Protein AF-A0A2V6D3F8-F1 (afdb_monomer)

Nearest PDB structures (foldseek):
  2h1h-assembly2_B  TM=8.974E-01  e=1.846E-09  Escherichia coli RS218
  2h1f-assembly1_A  TM=8.888E-01  e=3.868E-09  Escherichia coli O6
  3tov-assembly1_A  TM=8.187E-01  e=2.890E-07  Veillonella parvula DSM 2008
  3tov-assembly2_B  TM=8.467E-01  e=2.657E-06  Veillonella parvula DSM 2008
  3ot5-assembly5_A  TM=5.472E-01  e=1.160E-02  Listeria monocytogenes EGD-e

Solvent-accessible surface area (backbone atoms only — not comparable to full-atom values): 7725 Å² total; per-residue (Å²): 132,64,54,32,35,33,40,36,41,53,57,53,74,70,53,43,62,37,40,47,64,36,47,44,53,47,29,73,78,38,74,70,45,45,31,33,35,35,24,24,68,91,56,46,72,78,57,63,88,43,87,60,50,78,42,78,43,72,44,82,72,92,37,82,84,53,102,65,35,69,70,59,51,56,59,48,48,56,54,40,35,68,62,47,21,54,34,21,41,32,78,57,28,31,41,69,49,35,48,51,43,58,51,17,48,33,74,35,28,37,30,47,64,73,43,38,80,68,19,62,82,63,39,73,44,68,28,82,56,60,90,87,52,57,67,44,67,40,44,60,58,102

Structure (mmCIF, N/CA/C/O backbone):
data_AF-A0A2V6D3F8-F1
#
_entry.id   AF-A0A2V6D3F8-F1
#
loop_
_atom_site.group_PDB
_atom_site.id
_atom_site.type_symbol
_atom_site.label_atom_id
_atom_site.label_alt_id
_atom_site.label_comp_id
_atom_site.label_asym_id
_atom_site.label_entity_id
_atom_site.label_seq_id
_atom_site.pdbx_PDB_ins_code
_atom_site.Cartn_x
_atom_site.Cartn_y
_atom_site.Cartn_z
_atom_site.occupancy
_atom_site.B_iso_or_equiv
_atom_site.auth_seq_id
_atom_site.auth_comp_id
_atom_site.auth_asym_id
_atom_site.auth_atom_id
_atom_site.pdbx_PDB_model_num
ATOM 1 N N . MET A 1 1 ? -17.127 2.666 13.462 1.00 72.44 1 MET A N 1
ATOM 2 C CA . MET A 1 1 ? -15.856 3.256 12.986 1.00 72.44 1 MET A CA 1
ATOM 3 C C . MET A 1 1 ? -15.685 2.847 11.532 1.00 72.44 1 MET A C 1
ATOM 5 O O . MET A 1 1 ? -16.111 1.734 11.228 1.00 72.44 1 MET A O 1
ATOM 9 N N . PRO A 1 2 ? -15.167 3.724 10.656 1.00 90.56 2 PRO A N 1
ATOM 10 C CA . PRO A 1 2 ? -14.958 3.399 9.246 1.00 90.56 2 PRO A CA 1
ATOM 11 C C . PRO A 1 2 ? -13.980 2.228 9.095 1.00 90.56 2 PRO A C 1
ATOM 13 O O . PRO A 1 2 ? -13.127 2.012 9.957 1.00 90.56 2 PRO A O 1
ATOM 16 N N . LEU A 1 3 ? -14.131 1.463 8.013 1.00 96.81 3 LEU A N 1
ATOM 17 C CA . LEU A 1 3 ? -13.219 0.374 7.661 1.00 96.81 3 LEU A CA 1
ATOM 18 C C . LEU A 1 3 ? -11.842 0.958 7.325 1.00 96.81 3 LEU A C 1
ATOM 20 O O . LEU A 1 3 ? -11.757 1.800 6.435 1.00 96.81 3 LEU A O 1
ATOM 24 N N . LYS A 1 4 ? -10.774 0.494 7.979 1.00 98.50 4 LYS A N 1
ATOM 25 C CA . LYS A 1 4 ? -9.411 0.985 7.719 1.00 98.50 4 LYS A CA 1
ATOM 26 C C . LYS A 1 4 ? -8.668 0.087 6.742 1.00 98.50 4 LYS A C 1
ATOM 28 O O . LYS A 1 4 ? -8.458 -1.096 7.025 1.00 98.50 4 LYS A O 1
ATOM 33 N N . ILE A 1 5 ? -8.229 0.659 5.626 1.00 98.69 5 ILE A N 1
ATOM 34 C CA . ILE A 1 5 ? -7.545 -0.049 4.544 1.00 98.69 5 ILE A CA 1
ATOM 35 C C . ILE A 1 5 ? -6.140 0.528 4.368 1.00 98.69 5 ILE A C 1
ATOM 37 O O . ILE A 1 5 ? -5.956 1.735 4.226 1.00 98.69 5 ILE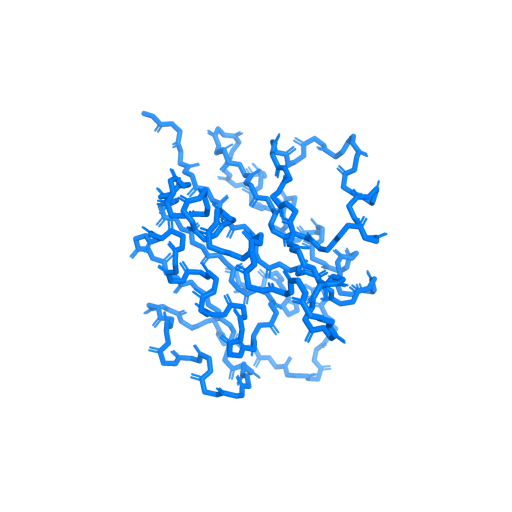 A O 1
ATOM 41 N N . LEU A 1 6 ? -5.139 -0.349 4.353 1.00 98.69 6 LEU A N 1
ATOM 42 C CA . LEU A 1 6 ? -3.748 0.003 4.094 1.00 98.69 6 LEU A CA 1
ATOM 43 C C . LEU A 1 6 ? -3.307 -0.518 2.725 1.00 98.69 6 LEU A C 1
ATOM 45 O O . LEU A 1 6 ? -3.194 -1.724 2.522 1.00 98.69 6 LEU A O 1
ATOM 49 N N . ILE A 1 7 ? -2.995 0.388 1.806 1.00 98.62 7 ILE A N 1
ATOM 50 C CA . ILE A 1 7 ? -2.428 0.080 0.491 1.00 98.62 7 ILE A CA 1
ATOM 51 C C . ILE A 1 7 ? -0.906 0.070 0.602 1.00 98.62 7 ILE A C 1
ATOM 53 O O . ILE A 1 7 ? -0.307 1.040 1.067 1.00 98.62 7 ILE A O 1
ATOM 57 N N . ILE A 1 8 ? -0.251 -1.007 0.171 1.00 98.06 8 ILE A N 1
ATOM 58 C CA . ILE A 1 8 ? 1.210 -1.121 0.220 1.00 98.06 8 ILE A CA 1
ATOM 59 C C . ILE A 1 8 ? 1.748 -1.217 -1.204 1.00 98.06 8 ILE A C 1
ATOM 61 O O . ILE A 1 8 ? 1.856 -2.295 -1.787 1.00 98.06 8 ILE A O 1
ATOM 65 N N . LYS A 1 9 ? 2.126 -0.057 -1.751 1.00 97.06 9 LYS A N 1
ATOM 66 C CA . LYS A 1 9 ? 2.834 0.048 -3.030 1.00 97.06 9 LYS A CA 1
ATOM 67 C C . LYS A 1 9 ? 3.869 1.175 -2.989 1.00 97.06 9 LYS A C 1
ATOM 69 O O . LYS A 1 9 ? 3.591 2.284 -3.444 1.00 97.06 9 LYS A O 1
ATOM 74 N N . PRO A 1 10 ? 5.073 0.915 -2.449 1.00 93.81 10 PRO A N 1
ATOM 75 C CA . PRO A 1 10 ? 6.099 1.942 -2.329 1.00 93.81 10 PRO A CA 1
ATOM 76 C C . PRO A 1 10 ? 6.760 2.352 -3.650 1.00 93.81 10 PRO A C 1
ATOM 78 O O . PRO A 1 10 ? 7.301 3.451 -3.727 1.00 93.81 10 PRO A O 1
ATOM 81 N N . SER A 1 11 ? 6.766 1.496 -4.673 1.00 89.69 11 SER A N 1
ATOM 82 C CA . SER A 1 11 ? 7.481 1.690 -5.951 1.00 89.69 11 SER A CA 1
ATOM 83 C C . SER A 1 11 ? 6.995 0.679 -6.994 1.00 89.69 11 SER A C 1
ATOM 85 O O . SER A 1 11 ? 6.274 -0.232 -6.625 1.00 89.69 11 SER A O 1
ATOM 87 N N . SER A 1 12 ? 7.396 0.713 -8.265 1.00 92.56 12 SER A N 1
ATOM 88 C CA . SER A 1 12 ? 8.027 1.829 -8.995 1.00 92.56 12 SER A CA 1
ATOM 89 C C . SER A 1 12 ? 6.971 2.834 -9.482 1.00 92.56 12 SER A C 1
ATOM 91 O O . SER A 1 12 ? 5.789 2.609 -9.243 1.00 92.56 12 SER A O 1
ATOM 93 N N . LEU A 1 13 ? 7.366 3.923 -10.158 1.00 92.81 13 LEU A N 1
ATOM 94 C CA . LEU A 1 13 ? 6.436 4.912 -10.732 1.00 92.81 13 LEU A CA 1
ATOM 95 C C . LEU A 1 13 ? 5.290 4.255 -11.516 1.00 92.81 13 LEU A C 1
ATOM 97 O O . LEU A 1 13 ? 4.124 4.511 -11.225 1.00 92.81 13 LEU A O 1
ATOM 101 N N . GLY A 1 14 ? 5.627 3.389 -12.479 1.00 91.75 14 GLY A N 1
ATOM 102 C CA . GLY A 1 14 ? 4.637 2.741 -13.340 1.00 91.75 14 GLY A CA 1
ATOM 103 C C . GLY A 1 14 ? 3.649 1.905 -12.537 1.00 91.75 14 GLY A C 1
ATOM 104 O O . GLY A 1 14 ? 2.444 2.004 -12.734 1.00 91.75 14 GLY A O 1
ATOM 105 N N . ASP A 1 15 ? 4.137 1.153 -11.554 1.00 93.50 15 ASP A N 1
ATOM 106 C CA . ASP A 1 15 ? 3.250 0.333 -10.740 1.00 93.50 15 ASP A CA 1
ATOM 107 C C . ASP A 1 15 ? 2.391 1.152 -9.768 1.00 93.50 15 ASP A C 1
ATOM 109 O O . ASP A 1 15 ? 1.264 0.758 -9.483 1.00 93.50 15 ASP A O 1
ATOM 113 N N . VAL A 1 16 ? 2.904 2.274 -9.246 1.00 95.88 16 VAL A N 1
ATOM 114 C CA . VAL A 1 16 ? 2.112 3.207 -8.426 1.00 95.88 16 VAL A CA 1
ATOM 115 C C . VAL A 1 16 ? 0.940 3.727 -9.251 1.00 95.88 16 VAL A C 1
ATOM 117 O O . VAL A 1 16 ? -0.199 3.638 -8.801 1.00 95.88 16 VAL A O 1
ATOM 120 N N . VAL A 1 17 ? 1.203 4.183 -10.480 1.00 96.44 17 VAL A N 1
ATOM 121 C CA . VAL A 1 17 ? 0.159 4.649 -11.403 1.00 96.44 17 VAL A CA 1
ATOM 122 C C . VAL A 1 17 ? -0.829 3.528 -11.727 1.00 96.44 17 VAL A C 1
ATOM 124 O O . VAL A 1 17 ? -2.035 3.736 -11.639 1.00 96.44 17 VAL A O 1
ATOM 127 N N . HIS A 1 18 ? -0.346 2.318 -12.019 1.00 96.25 18 HIS A N 1
ATOM 128 C CA . HIS A 1 18 ? -1.211 1.173 -12.317 1.00 96.25 18 HIS A CA 1
ATOM 129 C C . HIS A 1 18 ? -2.040 0.687 -11.120 1.00 96.25 18 HIS A C 1
ATOM 131 O O . HIS A 1 18 ? -3.027 -0.010 -11.331 1.00 96.25 18 HIS A O 1
ATOM 137 N N . THR A 1 19 ? -1.671 1.038 -9.884 1.00 97.44 19 THR A N 1
ATOM 138 C CA . THR A 1 19 ? -2.433 0.682 -8.671 1.00 97.44 19 THR A CA 1
ATOM 139 C C . THR A 1 19 ? -3.590 1.659 -8.411 1.00 97.44 19 THR A C 1
ATOM 141 O O . THR A 1 19 ? -4.543 1.305 -7.722 1.00 97.44 19 THR A O 1
ATOM 144 N N . LEU A 1 20 ? -3.562 2.872 -8.984 1.00 97.25 20 LEU A N 1
ATOM 145 C CA . LEU A 1 20 ? -4.614 3.882 -8.783 1.00 97.25 20 LEU A CA 1
ATOM 146 C C . LEU A 1 20 ? -6.026 3.388 -9.160 1.00 97.25 20 LEU A C 1
ATOM 148 O O . LEU A 1 20 ? -6.928 3.606 -8.355 1.00 97.25 20 LEU A O 1
ATOM 152 N N . PRO A 1 21 ? -6.250 2.687 -10.294 1.00 97.44 21 PRO A N 1
ATOM 153 C CA . PRO A 1 21 ? -7.574 2.160 -10.629 1.00 97.44 21 PRO A CA 1
ATOM 154 C C . PRO A 1 21 ? -8.112 1.161 -9.599 1.00 97.44 21 PRO A C 1
ATOM 156 O O . PRO A 1 21 ? -9.306 1.166 -9.317 1.00 97.44 21 PRO A O 1
ATOM 159 N N . ALA A 1 22 ? -7.244 0.339 -8.999 1.00 97.62 22 ALA A N 1
ATOM 160 C CA . ALA A 1 22 ? -7.650 -0.582 -7.938 1.00 97.62 22 ALA A CA 1
ATOM 161 C C . ALA A 1 22 ? -8.088 0.179 -6.678 1.00 97.62 22 ALA A C 1
ATOM 163 O O . ALA A 1 22 ? -9.106 -0.149 -6.076 1.00 97.62 22 ALA A O 1
ATOM 164 N N . VAL A 1 23 ? -7.377 1.250 -6.313 1.00 98.06 23 VAL A N 1
ATOM 165 C CA . VAL A 1 23 ? -7.761 2.102 -5.175 1.00 98.06 23 VAL A CA 1
ATOM 166 C C . VAL A 1 23 ? -9.067 2.855 -5.433 1.00 98.06 23 VAL A C 1
ATOM 168 O O . VAL A 1 23 ? -9.903 2.920 -4.534 1.00 98.06 23 VAL A O 1
ATOM 171 N N . ALA A 1 24 ? -9.288 3.344 -6.655 1.00 98.06 24 ALA A N 1
ATOM 172 C CA . ALA A 1 24 ? -10.562 3.941 -7.051 1.00 98.06 24 ALA A CA 1
ATOM 173 C C . ALA A 1 24 ? -11.717 2.928 -6.947 1.00 98.06 24 ALA A C 1
ATOM 175 O O . ALA A 1 24 ? -12.737 3.214 -6.326 1.00 98.06 24 ALA A O 1
ATOM 176 N N . ALA A 1 25 ? -11.525 1.698 -7.439 1.00 98.00 25 ALA A N 1
ATOM 177 C CA . ALA A 1 25 ? -12.524 0.635 -7.318 1.00 98.00 25 ALA A CA 1
ATOM 178 C C . ALA A 1 25 ? -12.839 0.284 -5.849 1.00 98.00 25 ALA A C 1
ATOM 180 O O . ALA A 1 25 ? -13.996 0.043 -5.498 1.00 98.00 25 ALA A O 1
ATOM 181 N N . ILE A 1 26 ? -11.831 0.297 -4.967 1.00 97.56 26 ILE A N 1
ATOM 182 C CA . ILE A 1 26 ? -12.031 0.116 -3.522 1.00 97.56 26 ILE A CA 1
ATOM 183 C C . ILE A 1 26 ? -12.856 1.265 -2.943 1.00 97.56 26 ILE A C 1
ATOM 185 O O . ILE A 1 26 ? -13.783 1.002 -2.175 1.00 97.56 26 ILE A O 1
ATOM 189 N N . ARG A 1 27 ? -12.553 2.520 -3.303 1.00 97.94 27 ARG A N 1
ATOM 190 C CA . ARG A 1 27 ? -13.323 3.690 -2.860 1.00 97.94 27 ARG A CA 1
ATOM 191 C C . ARG A 1 27 ? -14.780 3.593 -3.305 1.00 97.94 27 ARG A C 1
ATOM 193 O O . ARG A 1 27 ? -15.662 3.776 -2.472 1.00 97.94 27 ARG A O 1
ATOM 200 N N . ASP A 1 28 ? -15.035 3.238 -4.561 1.00 97.88 28 ASP A N 1
ATOM 201 C CA . ASP A 1 28 ? -16.393 3.069 -5.091 1.00 97.88 28 ASP A CA 1
ATOM 202 C C . ASP A 1 28 ? -17.160 1.965 -4.344 1.00 97.88 28 ASP A C 1
ATOM 204 O O . ASP A 1 28 ? -18.328 2.129 -3.986 1.00 97.88 28 ASP A O 1
ATOM 208 N N . ALA A 1 29 ? -16.497 0.843 -4.050 1.00 96.94 29 ALA A N 1
ATOM 209 C CA . ALA A 1 29 ? -17.099 -0.278 -3.329 1.00 96.94 29 ALA A CA 1
ATOM 210 C C . ALA A 1 29 ? -17.247 -0.033 -1.814 1.00 96.94 29 ALA A C 1
ATOM 212 O O . ALA A 1 29 ? -18.092 -0.663 -1.162 1.00 96.94 29 ALA A O 1
ATOM 213 N N . LYS A 1 30 ? -16.405 0.832 -1.233 1.00 97.06 30 LYS A N 1
ATOM 214 C CA . LYS A 1 30 ? -16.353 1.183 0.196 1.00 97.06 30 LYS A CA 1
ATOM 215 C C . LYS A 1 30 ? -16.195 2.703 0.385 1.00 97.06 30 LYS A C 1
ATOM 217 O O . LYS A 1 30 ? -15.144 3.145 0.865 1.00 97.06 30 LYS A O 1
ATOM 222 N N . PRO A 1 31 ? -17.247 3.497 0.102 1.00 97.00 31 PRO A N 1
ATOM 223 C CA . PRO A 1 31 ? -17.163 4.960 0.121 1.00 97.00 31 PRO A CA 1
ATOM 224 C C . PRO A 1 31 ? -16.738 5.541 1.471 1.00 97.00 31 PRO A C 1
ATOM 226 O O . PRO A 1 31 ? -15.988 6.510 1.504 1.00 97.00 31 PRO A O 1
ATOM 229 N N . ASP A 1 32 ? -17.141 4.897 2.570 1.00 96.62 32 ASP A N 1
ATOM 230 C CA . ASP A 1 32 ? -16.865 5.347 3.941 1.00 96.62 32 ASP A CA 1
ATOM 231 C C . ASP A 1 32 ? -15.568 4.769 4.538 1.00 96.62 32 ASP A C 1
ATOM 233 O O . ASP A 1 32 ? -15.351 4.859 5.746 1.00 96.62 32 ASP A O 1
ATOM 237 N N . SER A 1 33 ? -14.729 4.093 3.745 1.00 97.69 33 SER A N 1
ATOM 238 C CA . SER A 1 33 ? -13.453 3.556 4.240 1.00 97.69 33 SER A CA 1
ATOM 239 C C . SER A 1 33 ? -12.403 4.652 4.455 1.00 97.69 33 SER A C 1
ATOM 241 O O . SER A 1 33 ? -12.437 5.697 3.814 1.00 97.69 33 SER A O 1
ATOM 243 N N . GLU A 1 34 ? -11.460 4.407 5.361 1.00 98.25 34 GLU A N 1
ATOM 244 C CA . GLU A 1 34 ? -10.264 5.231 5.548 1.00 98.25 34 GLU A CA 1
ATOM 245 C C . GLU A 1 34 ? -9.093 4.527 4.851 1.00 98.25 34 GLU A C 1
ATOM 247 O O . GLU A 1 34 ? -8.663 3.449 5.276 1.00 98.25 34 GLU A O 1
ATOM 252 N N . ILE A 1 35 ? -8.597 5.110 3.762 1.00 98.62 35 ILE A N 1
ATOM 253 C CA . ILE A 1 35 ? -7.569 4.530 2.898 1.00 98.62 35 ILE A CA 1
ATOM 254 C C . ILE A 1 35 ? -6.238 5.239 3.148 1.00 98.62 35 ILE A C 1
ATOM 256 O O . ILE A 1 35 ? -6.043 6.405 2.802 1.00 98.62 35 ILE A O 1
ATOM 260 N N . THR A 1 36 ? -5.289 4.499 3.720 1.00 98.56 36 THR A N 1
ATOM 261 C CA . THR A 1 36 ? -3.900 4.937 3.895 1.00 98.56 36 THR A CA 1
ATOM 262 C C . THR A 1 36 ? -2.998 4.242 2.880 1.00 98.56 36 THR A C 1
ATOM 264 O O . THR A 1 36 ? -3.038 3.020 2.765 1.00 98.56 36 THR A O 1
ATOM 267 N N . TRP A 1 37 ? -2.128 4.975 2.183 1.00 98.62 37 TRP A N 1
ATOM 268 C CA . TRP A 1 37 ? -1.189 4.399 1.211 1.00 98.62 37 TRP A CA 1
ATOM 269 C C . TRP A 1 37 ? 0.267 4.532 1.667 1.00 98.62 37 TRP A C 1
ATOM 271 O O . TRP A 1 37 ? 0.782 5.638 1.824 1.00 98.62 37 TRP A O 1
ATOM 281 N N . VAL A 1 38 ? 0.968 3.402 1.815 1.00 97.81 38 VAL A N 1
ATOM 282 C CA . VAL A 1 38 ? 2.419 3.359 2.055 1.00 97.81 38 VAL A CA 1
ATOM 283 C C . VAL A 1 38 ? 3.208 3.579 0.765 1.00 97.81 38 VAL A C 1
ATOM 285 O O . VAL A 1 38 ? 3.210 2.710 -0.115 1.00 97.81 38 VAL A O 1
ATOM 288 N N . ILE A 1 39 ? 3.907 4.712 0.655 1.00 96.62 39 ILE A N 1
ATOM 289 C CA . ILE A 1 39 ? 4.613 5.111 -0.571 1.00 96.62 39 ILE A CA 1
ATOM 290 C C . ILE A 1 39 ? 6.031 5.639 -0.312 1.00 96.62 39 ILE A C 1
ATOM 292 O O . ILE A 1 39 ? 6.307 6.211 0.740 1.00 96.62 39 ILE A O 1
ATOM 296 N N . ASN A 1 40 ? 6.954 5.484 -1.269 1.00 94.06 40 ASN A N 1
ATOM 297 C CA . ASN A 1 40 ? 8.245 6.174 -1.193 1.00 94.06 40 ASN A CA 1
ATOM 298 C C . ASN A 1 40 ? 8.084 7.698 -1.401 1.00 94.06 40 ASN A C 1
ATOM 300 O O . ASN A 1 40 ? 7.256 8.106 -2.217 1.00 94.06 40 ASN A O 1
ATOM 304 N N . PRO A 1 41 ? 8.926 8.539 -0.763 1.00 92.19 41 PRO A N 1
ATOM 305 C CA . PRO A 1 41 ? 8.847 9.998 -0.868 1.00 92.19 41 PRO A CA 1
ATOM 306 C C . PRO A 1 41 ? 8.885 10.515 -2.310 1.00 92.19 41 PRO A C 1
ATOM 308 O O . PRO A 1 41 ? 8.164 11.446 -2.646 1.00 92.19 41 PRO A O 1
ATOM 311 N N . GLU A 1 42 ? 9.693 9.875 -3.159 1.00 92.44 42 GLU A N 1
ATOM 312 C CA . GLU A 1 42 ? 9.857 10.192 -4.585 1.00 92.44 42 GLU A CA 1
ATOM 313 C C . GLU A 1 42 ? 8.531 10.149 -5.362 1.00 92.44 42 GLU A C 1
ATOM 315 O O . GLU A 1 42 ? 8.308 10.960 -6.255 1.00 92.44 42 GLU A O 1
ATOM 320 N N . TRP A 1 43 ? 7.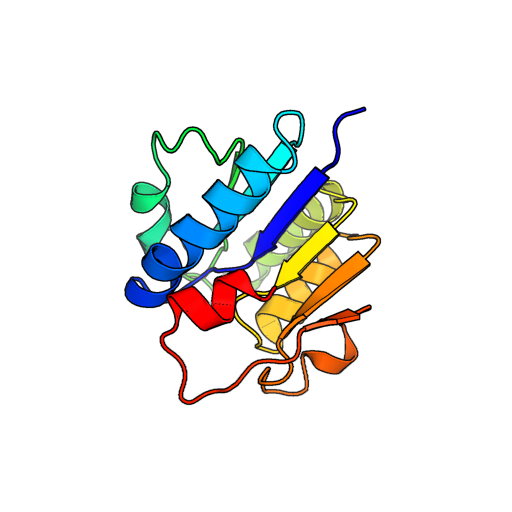627 9.239 -4.988 1.00 94.56 43 TRP A N 1
ATOM 321 C CA . TRP A 1 43 ? 6.364 9.002 -5.694 1.00 94.56 43 TRP A CA 1
ATOM 322 C C . TRP A 1 43 ? 5.147 9.578 -4.964 1.00 94.56 43 TRP A C 1
ATOM 324 O O . TRP A 1 43 ? 4.073 9.665 -5.551 1.00 94.56 43 TRP A O 1
ATOM 334 N N . ALA A 1 44 ? 5.301 10.021 -3.713 1.00 95.06 44 ALA A N 1
ATOM 335 C CA . ALA A 1 44 ? 4.228 10.628 -2.925 1.00 95.06 44 ALA A CA 1
ATOM 336 C C . ALA A 1 44 ? 3.497 11.794 -3.629 1.00 95.06 44 ALA A C 1
ATOM 338 O O . ALA A 1 44 ? 2.274 11.877 -3.489 1.00 95.06 44 ALA A O 1
ATOM 339 N N . PRO A 1 45 ? 4.164 12.668 -4.421 1.00 95.81 45 PRO A N 1
ATOM 340 C CA . PRO A 1 45 ? 3.472 13.725 -5.159 1.00 95.81 45 PRO A CA 1
ATOM 341 C C . PRO A 1 45 ? 2.390 13.228 -6.127 1.00 95.81 45 PRO A C 1
ATOM 343 O O . PRO A 1 45 ? 1.452 13.975 -6.384 1.00 95.81 45 PRO A O 1
ATOM 346 N N . LEU A 1 46 ? 2.475 11.986 -6.620 1.00 95.00 46 LEU A N 1
ATOM 347 C CA . LEU A 1 46 ? 1.472 11.397 -7.520 1.00 95.00 46 LEU A CA 1
ATOM 348 C C . LEU A 1 46 ? 0.124 11.162 -6.837 1.00 95.00 46 LEU A C 1
ATOM 350 O O . LEU A 1 46 ? -0.900 11.103 -7.508 1.00 95.00 46 LEU A O 1
ATOM 354 N N . LEU A 1 47 ? 0.125 11.005 -5.512 1.00 96.31 47 LEU A N 1
ATOM 355 C CA . LEU A 1 47 ? -1.090 10.776 -4.731 1.00 96.31 47 LEU A CA 1
ATOM 356 C C . LEU A 1 47 ? -1.731 12.093 -4.267 1.00 96.31 47 LEU A C 1
ATOM 358 O O . LEU A 1 47 ? -2.833 12.090 -3.722 1.00 96.31 47 LEU A O 1
ATOM 362 N N . ARG A 1 48 ? -1.052 13.233 -4.450 1.00 92.31 48 ARG A N 1
ATOM 363 C CA . ARG A 1 48 ? -1.528 14.530 -3.962 1.00 92.31 48 ARG A CA 1
ATOM 364 C C . ARG A 1 48 ? -2.815 14.930 -4.683 1.00 92.31 48 ARG A C 1
ATOM 366 O O . ARG A 1 48 ? -2.838 15.041 -5.902 1.00 92.31 48 ARG A O 1
ATOM 373 N N . GLY A 1 49 ? -3.858 15.221 -3.908 1.00 90.75 49 GLY A N 1
ATOM 374 C CA . GLY A 1 49 ? -5.157 15.640 -4.442 1.00 90.75 49 GLY A CA 1
ATOM 375 C C . GLY A 1 49 ? -6.003 14.493 -4.998 1.00 90.75 49 GLY A C 1
ATOM 376 O O . GLY A 1 49 ? -7.074 14.753 -5.543 1.00 90.75 49 GLY A O 1
ATOM 377 N N . ASN A 1 50 ? -5.561 13.239 -4.852 1.00 96.19 50 ASN A N 1
ATOM 378 C CA . ASN A 1 50 ? -6.409 12.095 -5.142 1.00 96.19 50 ASN A CA 1
ATOM 379 C C . ASN A 1 50 ? -7.481 11.961 -4.045 1.00 96.19 50 ASN A C 1
ATOM 381 O O . ASN A 1 50 ? -7.150 11.806 -2.874 1.00 96.19 50 ASN A O 1
ATOM 385 N N . ARG A 1 51 ? -8.757 12.018 -4.442 1.00 96.31 51 ARG A N 1
ATOM 386 C CA . ARG A 1 51 ? -9.917 11.927 -3.540 1.00 96.31 51 ARG A CA 1
ATOM 387 C C . ARG A 1 51 ? -10.121 10.534 -2.939 1.00 96.31 51 ARG A C 1
ATOM 389 O O . ARG A 1 51 ? -10.823 10.406 -1.946 1.00 96.31 51 ARG A O 1
ATOM 396 N N . ASP A 1 52 ? -9.540 9.508 -3.552 1.00 98.00 52 ASP A N 1
ATOM 397 C CA . ASP A 1 52 ? -9.738 8.119 -3.144 1.00 98.00 52 ASP A CA 1
ATOM 398 C C . ASP A 1 52 ? -8.835 7.747 -1.959 1.00 98.00 52 ASP A C 1
ATOM 400 O O . ASP A 1 52 ? -9.062 6.730 -1.308 1.00 98.00 52 ASP A O 1
ATOM 404 N N . ILE A 1 53 ? -7.835 8.579 -1.648 1.00 98.06 53 ILE A N 1
ATOM 405 C CA . ILE A 1 53 ? -6.802 8.328 -0.641 1.00 98.06 53 ILE A CA 1
ATOM 406 C C . ILE A 1 53 ? -6.908 9.379 0.462 1.00 98.06 53 ILE A C 1
ATOM 408 O O . ILE A 1 53 ? -6.729 10.568 0.210 1.00 98.06 53 ILE A O 1
ATOM 412 N N . ASP A 1 54 ? -7.118 8.935 1.699 1.00 97.88 54 ASP A N 1
ATOM 413 C CA . ASP A 1 54 ? -7.240 9.830 2.853 1.00 97.88 54 ASP A CA 1
ATOM 414 C C . ASP A 1 54 ? -5.867 10.214 3.413 1.00 97.88 54 ASP A C 1
ATOM 416 O O . ASP A 1 54 ? -5.615 11.365 3.785 1.00 97.88 54 ASP A O 1
ATOM 420 N N . HIS A 1 55 ? -4.948 9.244 3.468 1.00 97.75 55 HIS A N 1
ATOM 421 C CA . HIS A 1 55 ? -3.652 9.405 4.119 1.00 97.75 55 HIS A CA 1
ATOM 422 C C . HIS A 1 55 ? -2.510 8.798 3.305 1.00 97.75 55 HIS A C 1
ATOM 424 O O . HIS A 1 55 ? -2.634 7.746 2.677 1.00 97.75 55 HIS A O 1
ATOM 430 N N . VAL A 1 56 ? -1.345 9.442 3.366 1.00 97.62 56 VAL A N 1
ATOM 431 C CA . VAL A 1 56 ? -0.108 8.948 2.758 1.00 97.62 56 VAL A CA 1
ATOM 432 C C . VAL A 1 56 ? 0.897 8.652 3.864 1.00 97.62 56 VAL A C 1
ATOM 434 O O . VAL A 1 56 ? 1.289 9.547 4.609 1.00 97.62 56 VAL A O 1
ATOM 437 N N . HIS A 1 57 ? 1.337 7.399 3.949 1.00 97.12 57 HIS A N 1
ATOM 438 C CA . HIS A 1 57 ? 2.329 6.936 4.916 1.00 97.12 57 HIS A CA 1
ATOM 439 C C . HIS A 1 57 ? 3.693 6.787 4.238 1.00 97.12 57 HIS A C 1
ATOM 441 O O . HIS A 1 57 ? 3.919 5.886 3.429 1.00 97.12 57 HIS A O 1
ATOM 447 N N . ILE A 1 58 ? 4.621 7.696 4.525 1.00 95.31 58 ILE A N 1
ATOM 448 C CA . ILE A 1 58 ? 5.889 7.783 3.790 1.00 95.31 58 ILE A CA 1
ATOM 449 C C . ILE A 1 58 ? 6.872 6.705 4.253 1.00 95.31 58 ILE A C 1
ATOM 451 O O . ILE A 1 58 ? 7.223 6.642 5.427 1.00 95.31 58 ILE A O 1
ATOM 455 N N . PHE A 1 59 ? 7.370 5.882 3.328 1.00 90.44 59 PHE A N 1
ATOM 456 C CA . PHE A 1 59 ? 8.397 4.874 3.599 1.00 90.44 59 PHE A CA 1
ATOM 457 C C . PHE A 1 59 ? 9.815 5.487 3.593 1.00 90.44 59 PHE A C 1
ATOM 459 O O . PHE A 1 59 ? 10.203 6.122 2.609 1.00 90.44 59 PHE A O 1
ATOM 466 N N . PRO A 1 60 ? 10.658 5.262 4.618 1.00 82.62 60 PRO A N 1
ATOM 467 C CA . PRO A 1 60 ? 11.988 5.871 4.715 1.00 82.62 60 PRO A CA 1
ATOM 468 C C . PRO A 1 60 ? 13.032 5.147 3.835 1.00 82.62 60 PRO A C 1
ATOM 470 O O . PRO A 1 60 ? 13.954 4.501 4.330 1.00 82.62 60 PRO A O 1
ATOM 473 N N . ARG A 1 61 ? 12.899 5.222 2.500 1.00 68.69 61 ARG A N 1
ATOM 474 C CA . ARG A 1 61 ? 13.781 4.515 1.538 1.00 68.69 61 ARG A CA 1
ATOM 475 C C . ARG A 1 61 ? 15.241 4.981 1.578 1.00 68.69 61 ARG A C 1
ATOM 477 O O . ARG A 1 61 ? 16.136 4.156 1.420 1.00 68.69 61 ARG A O 1
ATOM 484 N N . GLY A 1 62 ? 15.473 6.283 1.748 1.00 55.38 62 GLY A N 1
ATOM 485 C CA . GLY A 1 62 ? 16.770 6.939 1.526 1.00 55.38 62 GLY A CA 1
ATOM 486 C C . GLY A 1 62 ? 17.843 6.703 2.591 1.00 55.38 62 GLY A C 1
ATOM 487 O O . GLY A 1 62 ? 18.923 7.267 2.483 1.00 55.38 62 GLY A O 1
ATOM 488 N N . GLU A 1 63 ? 17.573 5.900 3.619 1.00 50.19 63 GLU A N 1
ATOM 489 C CA . GLU A 1 63 ? 18.435 5.850 4.805 1.00 50.19 63 GLU A CA 1
ATOM 490 C C . GLU A 1 63 ? 19.090 4.488 5.030 1.00 50.19 63 GLU A C 1
ATOM 492 O O . GLU A 1 63 ? 19.900 4.360 5.929 1.00 50.19 63 GLU A O 1
ATOM 497 N N . PHE A 1 64 ? 18.846 3.480 4.189 1.00 49.69 64 PHE A N 1
ATOM 498 C CA . PHE A 1 64 ? 19.401 2.129 4.368 1.00 49.69 64 PHE A CA 1
ATOM 499 C C . PHE A 1 64 ? 20.886 1.961 3.973 1.00 49.69 64 PHE A C 1
ATOM 501 O O . PHE A 1 64 ? 21.394 0.844 4.045 1.00 49.69 64 PHE A O 1
ATOM 508 N N . SER A 1 65 ? 21.595 3.023 3.566 1.00 47.75 65 SER A N 1
ATOM 509 C CA . SER A 1 65 ? 22.986 2.941 3.075 1.00 47.75 65 SER A CA 1
ATOM 510 C C . SER A 1 65 ? 24.006 3.825 3.816 1.00 47.75 65 SER A C 1
ATOM 512 O O . SER A 1 65 ? 25.096 4.040 3.292 1.00 47.75 65 SER A O 1
ATOM 514 N N . GLY A 1 66 ? 23.693 4.351 5.010 1.00 51.34 66 GLY A N 1
ATOM 515 C CA . GLY A 1 66 ? 24.605 5.227 5.770 1.00 51.34 66 GLY A CA 1
ATOM 516 C C . GLY A 1 66 ? 24.581 5.024 7.292 1.00 51.34 66 GLY A C 1
ATOM 517 O O . GLY A 1 66 ? 23.655 4.432 7.836 1.00 51.34 66 GLY A O 1
ATOM 518 N N . PHE A 1 67 ? 25.585 5.561 7.997 1.00 46.44 67 PHE A N 1
ATOM 519 C CA . PHE A 1 67 ? 25.833 5.400 9.448 1.00 46.44 67 PHE A CA 1
ATOM 520 C C . PHE A 1 67 ? 24.714 5.913 10.400 1.00 46.44 67 PHE A C 1
ATOM 522 O O . PHE A 1 67 ? 24.845 5.780 11.613 1.00 46.44 67 PHE A O 1
ATOM 529 N N . GLY A 1 68 ? 23.601 6.453 9.880 1.00 50.84 68 GLY A N 1
ATOM 530 C CA . GLY A 1 68 ? 22.394 6.856 10.631 1.00 50.84 68 GLY A CA 1
ATOM 531 C C . GLY A 1 68 ? 21.133 6.013 10.351 1.00 50.84 68 GLY A C 1
ATOM 532 O O . GLY A 1 68 ? 20.077 6.287 10.922 1.00 50.84 68 GLY A O 1
ATOM 533 N N . ALA A 1 69 ? 21.244 4.980 9.503 1.00 54.84 69 ALA A N 1
ATOM 534 C CA . ALA A 1 69 ? 20.155 4.143 8.977 1.00 54.84 69 ALA A CA 1
ATOM 535 C C . ALA A 1 69 ? 19.128 3.590 9.988 1.00 54.84 69 ALA A C 1
ATOM 537 O O . ALA A 1 69 ? 17.934 3.560 9.678 1.00 54.84 69 ALA A O 1
ATOM 538 N N . PRO A 1 70 ? 19.520 3.133 11.194 1.00 58.16 70 PRO A N 1
ATOM 539 C CA . PRO A 1 70 ? 18.571 2.506 12.116 1.00 58.16 70 PRO A CA 1
ATOM 540 C C . PRO A 1 70 ? 17.693 3.520 12.865 1.00 58.16 70 PRO A C 1
ATOM 542 O O . PRO A 1 70 ? 16.645 3.150 13.400 1.00 58.16 70 PRO A O 1
ATOM 545 N N . GLY A 1 71 ? 18.111 4.792 12.923 1.00 66.56 71 GLY A N 1
ATOM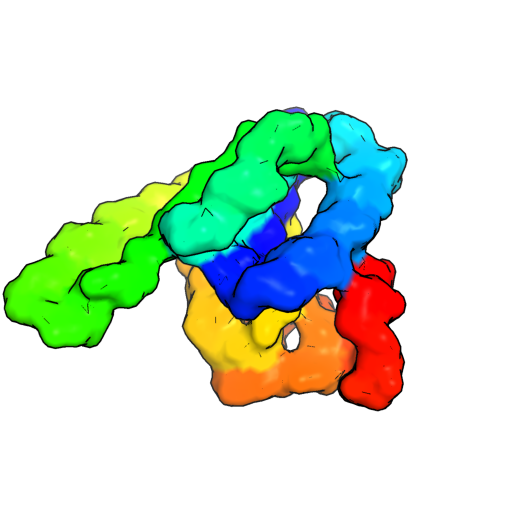 546 C CA . GLY A 1 71 ? 17.539 5.793 13.825 1.00 66.56 71 GLY A CA 1
ATOM 547 C C . GLY A 1 71 ? 16.099 6.183 13.497 1.00 66.56 71 GLY A C 1
ATOM 548 O O . GLY A 1 71 ? 15.309 6.413 14.411 1.00 66.56 71 GLY A O 1
ATOM 549 N N . ARG A 1 72 ? 15.728 6.211 12.210 1.00 73.50 72 ARG A N 1
ATOM 550 C CA . ARG A 1 72 ? 14.364 6.563 11.769 1.00 73.50 72 ARG A CA 1
ATOM 551 C C . ARG A 1 72 ? 13.478 5.366 11.463 1.00 73.50 72 ARG A C 1
AT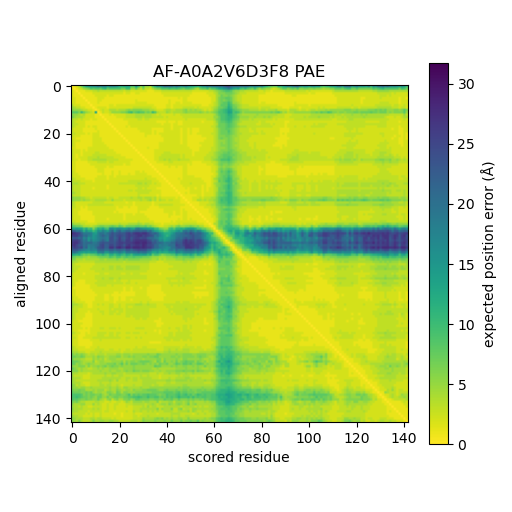OM 553 O O . ARG A 1 72 ? 12.256 5.493 11.502 1.00 73.50 72 ARG A O 1
ATOM 560 N N . LEU A 1 73 ? 14.068 4.192 11.245 1.00 81.38 73 LEU A N 1
ATOM 561 C CA . LEU A 1 73 ? 13.310 2.972 10.995 1.00 81.38 73 LEU A CA 1
ATOM 562 C C . LEU A 1 73 ? 12.481 2.563 12.214 1.00 81.38 73 LEU A C 1
ATOM 564 O O . LEU A 1 73 ? 11.316 2.210 12.070 1.00 81.38 73 LEU A O 1
ATOM 568 N N . LEU A 1 74 ? 13.051 2.640 13.419 1.00 85.38 74 LEU A N 1
ATOM 569 C CA . LEU A 1 74 ? 12.345 2.233 14.633 1.00 85.38 74 LEU A CA 1
ATOM 570 C C . LEU A 1 74 ? 11.154 3.157 14.973 1.00 85.38 74 LEU A C 1
ATOM 572 O O . LEU A 1 74 ? 10.066 2.631 15.224 1.00 85.38 74 LEU A O 1
ATOM 576 N N . PRO A 1 75 ? 11.287 4.501 14.951 1.00 89.50 75 PRO A N 1
ATOM 577 C CA . PRO A 1 75 ? 10.141 5.406 15.044 1.00 89.50 75 PRO A CA 1
ATOM 578 C C . PRO A 1 75 ? 9.084 5.137 13.972 1.00 89.50 75 PRO A C 1
ATOM 580 O O . PRO A 1 75 ? 7.908 5.014 14.305 1.00 89.50 75 PRO A O 1
ATOM 583 N N . TRP A 1 76 ? 9.502 4.947 12.718 1.00 91.94 76 TRP A N 1
ATOM 584 C CA . TRP A 1 76 ? 8.586 4.656 11.619 1.00 91.94 76 TRP A CA 1
ATOM 585 C C . TRP A 1 76 ? 7.846 3.329 11.809 1.00 91.94 76 TRP A C 1
ATOM 587 O O . TRP A 1 76 ? 6.642 3.249 11.591 1.00 91.94 76 TRP A O 1
ATOM 597 N N . MET A 1 77 ? 8.521 2.277 12.279 1.00 91.94 77 MET A N 1
ATOM 598 C CA . MET A 1 77 ? 7.880 1.000 12.609 1.00 91.94 77 MET A CA 1
ATOM 599 C C . MET A 1 77 ? 6.862 1.155 13.744 1.00 91.94 77 MET A C 1
ATOM 601 O O . MET A 1 77 ? 5.795 0.545 13.696 1.00 91.94 77 MET A O 1
ATOM 605 N N . ARG A 1 78 ? 7.164 1.978 14.758 1.00 93.62 78 ARG A N 1
ATOM 606 C CA . ARG A 1 78 ? 6.227 2.279 15.853 1.00 93.62 78 ARG A CA 1
ATOM 607 C C . ARG A 1 78 ? 4.998 3.029 15.353 1.00 93.62 78 ARG A C 1
ATOM 609 O O . ARG A 1 78 ? 3.897 2.708 15.784 1.00 93.62 78 ARG A O 1
ATOM 616 N N . GLU A 1 79 ? 5.179 3.997 14.463 1.00 95.25 79 GLU A N 1
ATOM 617 C CA . GLU A 1 79 ? 4.084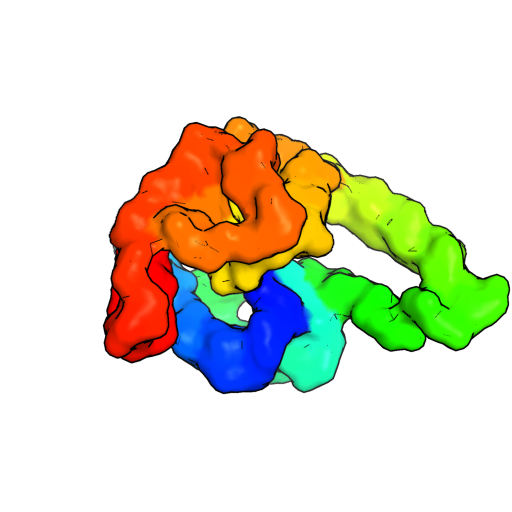 4.726 13.820 1.00 95.25 79 GLU A CA 1
ATOM 618 C C . GLU A 1 79 ? 3.248 3.805 12.929 1.00 95.25 79 GLU A C 1
ATOM 620 O O . GLU A 1 79 ? 2.036 3.723 13.092 1.00 95.25 79 GLU A O 1
ATOM 625 N N . THR A 1 80 ? 3.906 3.008 12.088 1.00 96.44 80 THR A N 1
ATOM 626 C CA . THR A 1 80 ? 3.263 2.006 11.229 1.00 96.44 80 THR A CA 1
ATOM 627 C C . THR A 1 80 ? 2.404 1.054 12.061 1.00 96.44 80 THR A C 1
ATOM 629 O O . THR A 1 80 ? 1.255 0.802 11.719 1.00 96.44 80 THR A O 1
ATOM 632 N N . ARG A 1 81 ? 2.909 0.584 13.209 1.00 96.62 81 ARG A N 1
ATOM 633 C CA . ARG A 1 81 ? 2.169 -0.299 14.125 1.00 96.62 81 ARG A CA 1
ATOM 634 C C . ARG A 1 81 ? 0.933 0.346 14.758 1.00 96.62 81 ARG A C 1
ATOM 636 O O . ARG A 1 81 ? 0.052 -0.379 15.214 1.00 96.62 81 ARG A O 1
ATOM 643 N N . ARG A 1 82 ? 0.855 1.678 14.810 1.00 96.69 82 ARG A N 1
ATOM 644 C CA . ARG A 1 82 ? -0.321 2.407 15.311 1.00 96.69 82 ARG A CA 1
ATOM 645 C C . ARG A 1 82 ? -1.434 2.526 14.270 1.00 96.69 82 ARG A C 1
ATOM 647 O O . ARG A 1 82 ? -2.547 2.854 14.661 1.00 96.69 82 ARG A O 1
ATOM 654 N N . LEU A 1 83 ? -1.161 2.237 12.992 1.00 97.06 83 LEU A N 1
ATOM 655 C CA . LEU A 1 83 ? -2.179 2.273 11.939 1.00 97.06 83 LEU A CA 1
ATOM 656 C C . LEU A 1 83 ? -3.290 1.245 12.200 1.00 97.06 83 LEU A C 1
ATOM 658 O O . LEU A 1 83 ? -4.463 1.575 12.056 1.00 97.06 83 LEU A O 1
ATOM 662 N N . GLN A 1 84 ? -2.917 0.024 12.613 1.00 97.50 84 GLN A N 1
ATOM 663 C CA . GLN A 1 84 ? -3.826 -1.086 12.944 1.00 97.50 84 GLN A CA 1
ATOM 664 C C . GLN A 1 84 ? -5.014 -1.224 11.970 1.00 97.50 84 GLN A C 1
ATOM 666 O O . GLN A 1 84 ? -6.169 -1.207 12.409 1.00 97.50 84 GLN A O 1
ATOM 671 N N . PRO A 1 85 ? -4.763 -1.332 10.651 1.00 98.19 85 PRO A N 1
ATOM 672 C CA . PRO A 1 85 ? -5.838 -1.390 9.674 1.00 98.19 85 PRO A CA 1
ATOM 673 C C . PRO A 1 85 ? -6.630 -2.697 9.811 1.00 98.19 85 PRO A C 1
ATOM 675 O O . PRO A 1 85 ? -6.118 -3.731 10.254 1.00 98.19 85 PRO A O 1
ATOM 678 N N . ASP A 1 86 ? -7.887 -2.684 9.386 1.00 98.44 86 ASP A N 1
ATOM 679 C CA . ASP A 1 86 ? -8.668 -3.914 9.288 1.00 98.44 86 ASP A CA 1
ATOM 680 C C . ASP A 1 86 ? -8.123 -4.803 8.164 1.00 98.44 86 ASP A C 1
ATOM 682 O O . ASP A 1 86 ? -8.023 -6.023 8.317 1.00 98.44 86 ASP A O 1
ATOM 686 N N . VAL A 1 87 ? -7.709 -4.176 7.060 1.00 98.19 87 VAL A N 1
ATOM 687 C CA . VAL A 1 87 ? -7.191 -4.851 5.869 1.00 98.19 87 VAL A CA 1
ATOM 688 C C . VAL A 1 87 ? -5.925 -4.160 5.371 1.00 98.19 87 VAL A C 1
ATOM 690 O O . VAL A 1 87 ? -5.892 -2.940 5.240 1.00 98.19 87 VAL A O 1
ATOM 693 N N . ALA A 1 88 ? -4.891 -4.937 5.048 1.00 98.56 88 ALA A N 1
ATOM 694 C CA . ALA A 1 88 ? -3.755 -4.474 4.257 1.00 98.56 88 ALA A CA 1
ATOM 695 C C . ALA A 1 88 ? -3.708 -5.195 2.905 1.00 98.56 88 ALA A C 1
ATOM 697 O O . ALA A 1 88 ? -3.798 -6.422 2.862 1.00 98.56 88 ALA A O 1
ATOM 698 N N . LEU A 1 89 ? -3.537 -4.433 1.827 1.00 98.44 89 LEU A N 1
ATOM 699 C CA . LEU A 1 89 ? -3.416 -4.918 0.455 1.00 98.44 89 LEU A CA 1
ATOM 700 C C . LEU A 1 89 ? -1.970 -4.717 -0.019 1.00 98.44 89 LEU A C 1
ATOM 702 O O . LEU A 1 89 ? -1.519 -3.587 -0.235 1.00 98.44 89 LEU A O 1
ATOM 706 N N . ASP A 1 90 ? -1.220 -5.812 -0.143 1.00 97.88 90 ASP A N 1
ATOM 707 C CA . ASP A 1 90 ? 0.160 -5.804 -0.629 1.00 97.88 90 ASP A CA 1
ATOM 708 C C . ASP A 1 90 ? 0.215 -5.973 -2.152 1.00 97.88 90 ASP A C 1
ATOM 710 O O . ASP A 1 90 ? 0.346 -7.078 -2.683 1.00 97.88 90 ASP A O 1
ATOM 714 N N . PHE A 1 91 ? 0.175 -4.839 -2.850 1.00 96.69 91 PHE A N 1
ATOM 715 C CA . PHE A 1 91 ? 0.324 -4.763 -4.304 1.00 96.69 91 PHE A CA 1
ATOM 716 C C . PHE A 1 91 ? 1.788 -4.888 -4.769 1.00 96.69 91 PHE A C 1
ATOM 718 O O . PHE A 1 91 ? 2.062 -4.994 -5.966 1.00 96.69 91 PHE A O 1
ATOM 725 N N . GLN A 1 92 ? 2.760 -4.830 -3.853 1.00 95.25 92 GLN A N 1
ATOM 726 C CA . GLN A 1 92 ? 4.182 -4.930 -4.183 1.00 95.25 92 GLN A CA 1
ATOM 727 C C . GLN A 1 92 ? 4.647 -6.385 -4.265 1.00 95.25 92 GLN A C 1
ATOM 729 O O . GLN A 1 92 ? 5.475 -6.713 -5.116 1.00 95.25 92 GLN A O 1
ATOM 734 N N . GLY A 1 93 ? 4.143 -7.246 -3.382 1.00 93.12 93 GLY A N 1
ATOM 735 C CA . GLY A 1 93 ? 4.397 -8.681 -3.450 1.00 93.12 93 GLY A CA 1
ATOM 736 C C . GLY A 1 93 ? 5.824 -9.107 -3.087 1.00 93.12 93 GLY A C 1
ATOM 737 O O . GLY A 1 93 ? 6.254 -10.174 -3.524 1.00 93.12 93 GLY A O 1
ATOM 738 N N . LEU A 1 94 ? 6.584 -8.311 -2.327 1.00 94.69 94 LEU A N 1
ATOM 739 C CA . LEU A 1 94 ? 7.966 -8.614 -1.915 1.00 94.69 94 LEU A CA 1
ATOM 740 C C . LEU A 1 94 ? 8.065 -8.853 -0.404 1.00 94.69 94 LEU A C 1
ATOM 742 O O . LEU A 1 94 ? 7.168 -8.494 0.356 1.00 94.69 94 LEU A O 1
ATOM 746 N N . PHE A 1 95 ? 9.173 -9.432 0.069 1.00 92.50 95 PHE A N 1
ATOM 747 C CA . PHE A 1 95 ? 9.337 -9.734 1.497 1.00 92.50 95 PHE A CA 1
ATOM 748 C C . PHE A 1 95 ? 9.187 -8.476 2.358 1.00 92.50 95 PHE A C 1
ATOM 750 O O . PHE A 1 95 ? 8.491 -8.463 3.373 1.00 92.50 95 PHE A O 1
ATOM 757 N N . ARG A 1 96 ? 9.806 -7.376 1.914 1.00 91.88 96 ARG A N 1
ATOM 758 C CA . ARG A 1 96 ? 9.766 -6.100 2.631 1.00 91.88 96 ARG A CA 1
ATOM 759 C C . ARG A 1 96 ? 8.348 -5.541 2.737 1.00 91.88 96 ARG A C 1
ATOM 761 O O . ARG A 1 96 ? 7.991 -5.051 3.801 1.00 91.88 96 ARG A O 1
ATOM 768 N N . SER A 1 97 ? 7.551 -5.595 1.672 1.00 93.44 97 SER A N 1
ATOM 769 C CA . SER A 1 97 ? 6.180 -5.068 1.693 1.00 93.44 97 SER A CA 1
ATOM 770 C C . SER A 1 97 ? 5.265 -5.908 2.581 1.00 93.44 97 SER A C 1
ATOM 772 O O . SER A 1 97 ? 4.528 -5.354 3.395 1.00 93.44 97 SER A O 1
ATOM 774 N N . ALA A 1 98 ? 5.415 -7.229 2.533 1.00 94.94 98 ALA A N 1
ATOM 775 C CA . ALA A 1 98 ? 4.722 -8.146 3.425 1.00 94.94 98 ALA A CA 1
ATOM 776 C C . ALA A 1 98 ? 5.083 -7.913 4.904 1.00 94.94 98 ALA A C 1
ATOM 778 O O . ALA A 1 98 ? 4.215 -7.927 5.780 1.00 94.94 98 ALA A O 1
ATOM 779 N N . LEU A 1 99 ? 6.354 -7.619 5.197 1.00 94.81 99 LEU A N 1
ATOM 780 C CA . LEU A 1 99 ? 6.786 -7.267 6.548 1.00 94.81 99 LEU A CA 1
ATOM 781 C C . LEU A 1 99 ? 6.169 -5.942 7.022 1.00 94.81 99 LEU A C 1
ATOM 783 O O . LEU A 1 99 ? 5.729 -5.855 8.166 1.00 94.81 99 LEU A O 1
ATOM 787 N N . ILE A 1 100 ? 6.082 -4.928 6.153 1.00 95.69 100 ILE A N 1
ATOM 788 C CA . ILE A 1 100 ? 5.390 -3.662 6.456 1.00 95.69 100 ILE A CA 1
ATOM 789 C C . ILE A 1 100 ? 3.924 -3.929 6.807 1.00 95.69 100 ILE A C 1
ATOM 791 O O . ILE A 1 100 ? 3.441 -3.447 7.834 1.00 95.69 100 ILE A O 1
ATOM 795 N N . ALA A 1 101 ? 3.242 -4.753 6.006 1.00 97.12 101 ALA A N 1
ATOM 796 C CA . ALA A 1 101 ? 1.863 -5.159 6.255 1.00 97.12 101 ALA A CA 1
ATOM 797 C C . ALA A 1 101 ? 1.715 -5.799 7.641 1.00 97.12 101 ALA A C 1
ATOM 799 O O . ALA A 1 101 ? 0.800 -5.471 8.396 1.00 97.12 101 ALA A O 1
ATOM 800 N N . ARG A 1 102 ? 2.666 -6.650 8.036 1.00 97.06 102 ARG A N 1
ATOM 801 C CA . ARG A 1 102 ? 2.641 -7.303 9.347 1.00 97.06 102 ARG A CA 1
ATOM 802 C C . ARG A 1 102 ? 2.922 -6.359 10.502 1.00 97.06 102 ARG A C 1
ATOM 804 O O . ARG A 1 102 ? 2.200 -6.416 11.498 1.00 97.06 102 ARG A O 1
ATOM 811 N N . ILE A 1 103 ? 3.918 -5.486 10.358 1.00 96.69 103 ILE A N 1
ATOM 812 C CA . ILE A 1 103 ? 4.268 -4.464 11.353 1.00 96.69 103 ILE A CA 1
ATOM 813 C C . ILE A 1 103 ? 3.100 -3.507 11.578 1.00 96.69 103 ILE A C 1
ATOM 815 O O . ILE A 1 103 ? 2.891 -3.092 12.715 1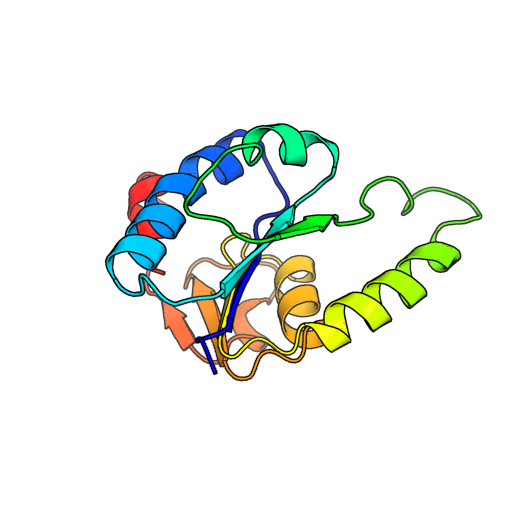.00 96.69 103 ILE A O 1
ATOM 819 N N . SER A 1 104 ? 2.309 -3.214 10.539 1.00 97.75 104 SER A N 1
ATOM 820 C CA . SER A 1 104 ? 1.154 -2.314 10.641 1.00 97.75 104 SER A CA 1
ATOM 821 C C . SER A 1 104 ? 0.080 -2.765 11.632 1.00 97.75 104 SER A C 1
ATOM 823 O O . SER A 1 104 ? -0.743 -1.961 12.061 1.00 97.75 104 SER A O 1
ATOM 825 N N . GLY A 1 105 ? 0.091 -4.045 12.019 1.00 97.38 105 GLY A N 1
ATOM 826 C CA . GLY A 1 105 ? -0.941 -4.626 12.870 1.00 97.38 105 GLY A CA 1
ATOM 827 C C . GLY A 1 105 ? -2.226 -4.971 12.116 1.00 97.38 105 GLY A C 1
ATOM 828 O O . GLY A 1 105 ? -3.257 -5.132 12.760 1.00 97.38 105 GLY A O 1
ATOM 829 N N . ALA A 1 106 ? -2.168 -5.095 10.784 1.00 98.19 106 ALA A N 1
ATOM 830 C CA . ALA A 1 106 ? -3.315 -5.447 9.953 1.00 98.19 106 ALA A CA 1
ATOM 831 C C . ALA A 1 106 ? -3.990 -6.754 10.400 1.00 98.19 106 ALA A C 1
ATOM 833 O O . ALA A 1 106 ? -3.307 -7.774 10.571 1.00 98.19 106 ALA A O 1
ATOM 834 N N . LYS A 1 107 ? -5.322 -6.746 10.549 1.00 97.62 107 LYS A N 1
ATOM 835 C CA . LYS A 1 107 ? -6.082 -7.950 10.942 1.00 97.62 107 LYS A CA 1
ATOM 836 C C . LYS A 1 107 ? -6.071 -8.998 9.831 1.00 97.62 107 LYS A C 1
ATOM 838 O O . LYS A 1 107 ? -5.797 -10.166 10.096 1.00 97.62 107 LYS A O 1
ATOM 843 N N . LYS A 1 108 ? -6.315 -8.564 8.593 1.00 98.12 108 LYS A N 1
ATOM 844 C CA . LYS A 1 108 ? -6.161 -9.376 7.383 1.00 98.12 108 LYS A CA 1
ATOM 845 C C . LYS A 1 108 ? -5.127 -8.762 6.452 1.00 98.12 108 LYS A C 1
ATOM 847 O O . LYS A 1 108 ? -5.085 -7.544 6.287 1.00 98.12 108 LYS A O 1
ATOM 852 N N . ILE A 1 109 ? -4.315 -9.611 5.832 1.00 98.50 109 ILE A N 1
ATOM 853 C CA . ILE A 1 109 ? -3.379 -9.202 4.784 1.00 98.50 109 ILE A CA 1
ATOM 854 C C . ILE A 1 109 ? -3.717 -9.962 3.512 1.00 98.50 109 ILE A C 1
ATOM 856 O O . ILE A 1 109 ? -3.731 -11.191 3.522 1.00 98.50 109 ILE A O 1
ATOM 860 N N . PHE A 1 110 ? -3.951 -9.230 2.435 1.00 98.06 110 PHE A N 1
ATOM 861 C CA . PHE A 1 110 ? -4.154 -9.780 1.107 1.00 98.06 110 PHE A CA 1
ATOM 862 C C . PHE A 1 110 ? -2.932 -9.473 0.253 1.00 98.06 110 PHE A C 1
ATOM 864 O O . PHE A 1 110 ? -2.341 -8.395 0.348 1.00 98.06 110 PHE A O 1
ATOM 871 N N . GLY A 1 111 ? -2.566 -10.419 -0.595 1.00 96.88 111 GLY A N 1
ATOM 872 C CA . GLY A 1 111 ? -1.570 -10.207 -1.633 1.00 96.88 111 GLY A CA 1
ATOM 873 C C . GLY A 1 111 ? -1.817 -11.134 -2.812 1.00 96.88 111 GLY A C 1
ATOM 874 O O . GLY A 1 111 ? -2.758 -11.924 -2.820 1.00 96.88 111 GLY A O 1
ATOM 875 N N . MET A 1 112 ? -0.972 -11.041 -3.828 1.00 95.44 112 MET A N 1
ATOM 876 C CA . MET A 1 112 ? -1.183 -11.753 -5.088 1.00 95.44 112 MET A CA 1
ATOM 877 C C . MET A 1 112 ? -0.493 -13.125 -5.130 1.00 95.44 112 MET A C 1
ATOM 879 O O . MET A 1 112 ? 0.565 -13.348 -4.531 1.00 95.44 112 MET A O 1
ATOM 883 N N . SER A 1 113 ? -1.051 -14.054 -5.910 1.00 93.06 113 SER A N 1
ATOM 884 C CA . SER A 1 113 ? -0.522 -15.410 -6.122 1.00 93.06 113 SER A CA 1
ATOM 885 C C . SER A 1 113 ? 0.763 -15.457 -6.929 1.00 93.06 113 SER A C 1
ATOM 887 O O . SER A 1 113 ? 1.283 -16.538 -7.188 1.00 93.06 113 SER A O 1
ATOM 889 N N . ASP A 1 114 ? 1.284 -14.317 -7.355 1.00 90.94 114 ASP A N 1
ATOM 890 C CA . ASP A 1 114 ? 2.540 -14.184 -8.066 1.00 90.94 114 ASP A CA 1
ATOM 891 C C . ASP A 1 114 ? 3.608 -13.473 -7.216 1.00 90.94 114 ASP A C 1
ATOM 893 O O . ASP A 1 114 ? 4.713 -13.217 -7.699 1.00 90.94 114 ASP A O 1
ATOM 897 N N . ALA A 1 115 ? 3.329 -13.240 -5.929 1.00 91.12 115 ALA A N 1
ATOM 898 C CA . ALA A 1 115 ? 4.265 -12.610 -5.011 1.00 91.12 115 ALA A CA 1
ATOM 899 C C . ALA A 1 115 ? 5.571 -13.423 -4.869 1.00 91.12 115 ALA A C 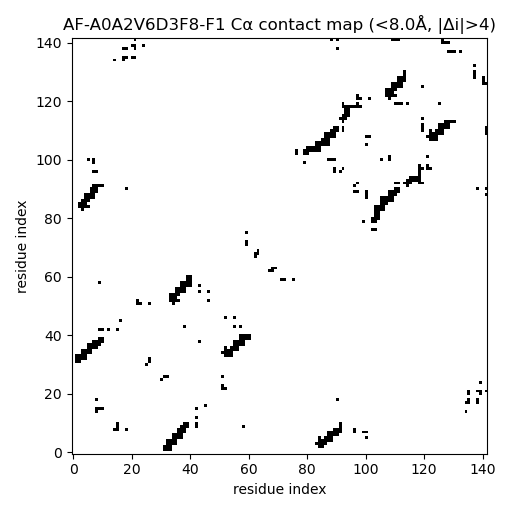1
ATOM 901 O O . ALA A 1 115 ? 5.588 -14.646 -5.072 1.00 91.12 115 ALA A O 1
ATOM 902 N N . ARG A 1 116 ? 6.672 -12.725 -4.569 1.00 91.62 116 ARG A N 1
ATOM 903 C CA . ARG A 1 116 ? 8.068 -13.194 -4.602 1.00 91.62 116 ARG A CA 1
ATOM 904 C C . ARG A 1 116 ? 8.722 -13.098 -3.218 1.00 91.62 116 ARG A C 1
ATOM 906 O O . ARG A 1 116 ? 8.155 -12.542 -2.288 1.00 91.62 116 ARG A O 1
ATOM 913 N N . GLU A 1 117 ? 9.933 -13.640 -3.079 1.00 93.12 117 GLU A N 1
ATOM 914 C CA . GLU A 1 117 ? 10.732 -13.562 -1.836 1.00 93.12 117 GLU A CA 1
ATOM 915 C C . GLU A 1 117 ? 10.032 -14.166 -0.598 1.00 93.12 117 GLU A C 1
ATOM 917 O O . GLU A 1 117 ? 10.273 -13.755 0.531 1.00 93.12 117 GLU A O 1
ATOM 922 N N . GLY A 1 118 ? 9.130 -15.134 -0.798 1.00 88.31 118 GLY A N 1
ATOM 923 C CA . GLY A 1 118 ? 8.396 -15.776 0.299 1.00 88.31 118 GLY A CA 1
ATOM 924 C C . GLY A 1 118 ? 7.339 -14.892 0.973 1.00 88.31 118 GLY A C 1
ATOM 925 O O . GLY A 1 118 ? 6.785 -15.289 1.995 1.00 88.31 118 GLY A O 1
ATOM 926 N N . SER A 1 119 ? 7.010 -13.728 0.403 1.00 90.56 119 SER A N 1
ATOM 927 C CA . SER A 1 119 ? 6.029 -12.773 0.945 1.00 90.56 119 SER A CA 1
ATOM 928 C C . SER A 1 119 ? 4.646 -13.374 1.223 1.00 90.56 119 SER A C 1
ATOM 930 O O . SER A 1 119 ? 3.978 -12.964 2.170 1.00 90.56 119 SER A O 1
ATOM 932 N N . ARG A 1 120 ? 4.253 -14.417 0.480 1.00 92.00 120 ARG A N 1
ATOM 933 C CA . ARG A 1 120 ? 2.982 -15.137 0.681 1.00 92.00 120 ARG A CA 1
ATOM 934 C C . ARG A 1 120 ? 2.811 -15.731 2.071 1.00 92.00 120 ARG A C 1
ATOM 936 O O . ARG A 1 120 ? 1.682 -15.853 2.523 1.00 92.00 120 ARG A O 1
ATOM 943 N N . LEU A 1 121 ? 3.905 -16.067 2.757 1.00 92.00 121 LEU A N 1
ATOM 944 C CA . LEU A 1 121 ? 3.857 -16.620 4.115 1.00 92.00 121 LEU A CA 1
ATOM 945 C C . LEU A 1 121 ? 3.274 -15.634 5.140 1.00 92.00 121 LEU A C 1
ATOM 947 O O . LEU A 1 121 ? 2.914 -16.031 6.244 1.00 92.00 121 LEU A O 1
ATOM 951 N N . PHE A 1 122 ? 3.184 -14.352 4.787 1.00 92.44 122 PHE A N 1
ATOM 952 C CA . PHE A 1 122 ? 2.631 -13.306 5.640 1.00 92.44 122 PHE A CA 1
ATOM 953 C C . PHE A 1 122 ? 1.180 -12.947 5.299 1.00 92.44 122 PHE A C 1
ATOM 955 O O . PHE A 1 122 ? 0.573 -12.158 6.030 1.00 92.44 122 PHE A O 1
ATOM 962 N N . TYR A 1 123 ? 0.634 -13.485 4.205 1.00 95.62 123 TYR A N 1
ATOM 963 C CA . TYR A 1 123 ? -0.712 -13.174 3.736 1.00 95.62 123 TYR A CA 1
ATOM 964 C C . TYR A 1 123 ? -1.741 -14.080 4.405 1.00 95.62 123 TYR A C 1
ATOM 966 O O . TYR A 1 123 ? -1.524 -15.273 4.600 1.00 95.62 123 TYR A O 1
ATOM 974 N N . THR A 1 124 ? -2.874 -13.490 4.765 1.00 96.12 124 THR A N 1
ATOM 975 C CA . THR A 1 124 ? -4.062 -14.207 5.230 1.00 96.12 124 THR A CA 1
ATOM 976 C C . THR A 1 124 ? -4.811 -14.808 4.049 1.00 96.12 124 THR A C 1
ATOM 978 O O . THR A 1 124 ? -5.278 -15.938 4.130 1.00 96.12 124 THR A O 1
ATOM 981 N N . GLU A 1 125 ? -4.910 -14.057 2.953 1.00 95.25 125 GLU A N 1
ATOM 982 C CA . GLU A 1 125 ? -5.610 -14.463 1.739 1.00 95.25 125 GLU A CA 1
ATOM 983 C C . GLU A 1 125 ? -4.770 -14.098 0.508 1.00 95.25 125 GLU A C 1
ATOM 985 O O . GLU A 1 125 ? -4.008 -13.127 0.516 1.00 95.25 125 GLU A O 1
ATOM 990 N N . VAL A 1 126 ? -4.874 -14.913 -0.542 1.00 96.12 126 VAL A N 1
ATOM 991 C CA . VAL A 1 126 ? -4.058 -14.782 -1.753 1.00 96.12 126 VAL A CA 1
ATOM 992 C C . VAL A 1 126 ? -4.969 -14.709 -2.970 1.00 96.12 126 VAL A C 1
ATOM 994 O O . VAL A 1 126 ? -5.664 -15.677 -3.276 1.00 96.12 126 VAL A O 1
ATOM 997 N N . ALA A 1 127 ? -4.937 -13.583 -3.679 1.00 94.31 127 ALA A N 1
ATOM 998 C CA . ALA A 1 127 ? -5.691 -13.389 -4.911 1.00 94.31 127 ALA A CA 1
ATOM 999 C C . ALA A 1 127 ? -5.001 -14.109 -6.087 1.00 94.31 127 ALA A C 1
ATOM 1001 O O . ALA A 1 127 ? -3.805 -13.885 -6.309 1.00 94.31 127 ALA A O 1
ATOM 1002 N N . PRO A 1 128 ? -5.703 -14.971 -6.845 1.00 92.94 128 PRO A N 1
ATOM 1003 C CA . PRO A 1 128 ? -5.139 -15.624 -8.019 1.00 92.94 128 PRO A CA 1
ATOM 1004 C C . PRO A 1 128 ? -4.969 -14.620 -9.165 1.00 92.94 128 PRO A C 1
ATOM 1006 O O . PRO A 1 128 ? -5.932 -14.013 -9.627 1.00 92.94 128 PRO A O 1
ATOM 1009 N N . VAL A 1 129 ? -3.740 -14.470 -9.648 1.00 92.12 129 VAL A N 1
ATOM 1010 C CA . VAL A 1 129 ? -3.381 -13.562 -10.740 1.00 92.12 129 VAL A CA 1
ATOM 1011 C C . VAL A 1 129 ? -2.496 -14.245 -11.777 1.00 92.12 129 VAL A C 1
ATOM 1013 O O . VAL A 1 129 ? -1.744 -15.168 -11.447 1.00 92.12 129 VAL A O 1
ATOM 1016 N N . ASP A 1 130 ? -2.539 -13.752 -13.016 1.00 89.69 130 ASP A N 1
ATOM 1017 C CA . ASP A 1 130 ? -1.607 -14.140 -14.074 1.00 89.69 130 ASP A CA 1
ATOM 1018 C C . ASP A 1 130 ? -0.546 -13.044 -14.265 1.00 89.69 130 ASP A C 1
ATOM 1020 O O . ASP A 1 130 ? -0.839 -11.851 -14.323 1.00 89.69 130 ASP A O 1
ATOM 1024 N N . ARG A 1 131 ? 0.724 -13.450 -14.355 1.00 82.38 131 ARG A N 1
ATOM 1025 C CA . ARG A 1 131 ? 1.854 -12.537 -14.583 1.00 82.38 131 ARG A CA 1
ATOM 1026 C C . ARG A 1 131 ? 1.891 -11.963 -15.997 1.00 82.38 131 ARG A C 1
ATOM 1028 O O . ARG A 1 131 ? 2.601 -10.982 -16.203 1.00 82.38 131 ARG A O 1
ATOM 1035 N N . HIS A 1 132 ? 1.197 -12.588 -16.945 1.00 87.62 132 HIS A N 1
ATOM 1036 C CA . HIS A 1 132 ? 1.152 -12.151 -18.341 1.00 87.62 132 HIS A CA 1
ATOM 1037 C C . HIS A 1 132 ? 0.040 -11.128 -18.606 1.00 87.62 132 HIS A C 1
ATOM 1039 O O . HIS A 1 132 ? 0.008 -10.534 -19.682 1.00 87.62 132 HIS A O 1
ATOM 1045 N N . GLU A 1 133 ? -0.851 -10.902 -17.637 1.00 89.25 133 GLU A N 1
ATOM 1046 C CA . GLU A 1 133 ? -1.872 -9.860 -17.715 1.00 89.25 133 GLU A CA 1
ATOM 1047 C C . GLU A 1 133 ? -1.267 -8.465 -17.564 1.00 89.25 133 GLU A C 1
ATOM 1049 O O . GLU A 1 133 ? -0.197 -8.266 -16.975 1.00 89.25 133 GLU A O 1
ATOM 1054 N N . HIS A 1 134 ? -1.991 -7.467 -18.071 1.00 89.81 134 HIS A N 1
ATOM 1055 C CA . HIS A 1 134 ? -1.621 -6.083 -17.844 1.00 89.81 134 HIS A CA 1
ATOM 1056 C C . HIS A 1 134 ? -1.645 -5.774 -16.340 1.00 89.81 134 HIS A C 1
ATOM 1058 O O . HIS A 1 134 ? -2.498 -6.257 -15.594 1.00 89.81 134 HIS A O 1
ATOM 1064 N N . ALA A 1 135 ? -0.710 -4.940 -15.876 1.00 85.94 135 ALA A N 1
ATOM 1065 C CA . ALA A 1 135 ? -0.534 -4.686 -14.446 1.00 85.94 135 ALA A CA 1
ATOM 1066 C C . ALA A 1 135 ? -1.808 -4.152 -13.767 1.00 85.94 135 ALA A C 1
ATOM 1068 O O . ALA A 1 135 ? -2.084 -4.529 -12.634 1.00 85.94 135 ALA A O 1
ATOM 1069 N N . VAL A 1 136 ? -2.586 -3.324 -14.472 1.00 89.81 136 VAL A N 1
ATOM 1070 C CA . VAL A 1 136 ? -3.874 -2.795 -13.990 1.00 89.81 136 VAL A CA 1
ATOM 1071 C C . VAL A 1 136 ? -4.886 -3.919 -13.758 1.00 89.81 136 VAL A C 1
ATOM 1073 O O . VAL A 1 136 ? -5.437 -4.011 -12.665 1.00 89.81 136 VAL A O 1
ATOM 1076 N N . ASP A 1 137 ? -5.081 -4.801 -14.741 1.00 91.38 137 ASP A N 1
ATOM 1077 C CA . ASP A 1 137 ? -6.032 -5.918 -14.639 1.00 91.38 137 ASP A CA 1
ATOM 1078 C C . ASP A 1 137 ? -5.636 -6.872 -13.516 1.00 91.38 137 ASP A C 1
ATOM 1080 O O . ASP A 1 137 ? -6.476 -7.341 -12.750 1.00 91.38 137 ASP A O 1
ATOM 1084 N N . ARG A 1 138 ? -4.328 -7.096 -13.359 1.00 90.50 138 ARG A N 1
ATOM 1085 C CA . ARG A 1 138 ? -3.789 -7.871 -12.247 1.00 90.50 138 ARG A CA 1
ATOM 1086 C C . ARG A 1 138 ? -4.099 -7.230 -10.894 1.00 90.50 138 ARG A C 1
ATOM 1088 O O . ARG A 1 138 ? -4.494 -7.937 -9.973 1.00 90.50 138 ARG A O 1
ATOM 1095 N N . TYR A 1 139 ? -3.898 -5.922 -10.751 1.00 93.31 139 TYR A N 1
ATOM 1096 C CA . TYR A 1 139 ? -4.145 -5.228 -9.485 1.00 93.31 139 TYR A CA 1
ATOM 1097 C C . TYR A 1 139 ? -5.634 -5.133 -9.153 1.00 93.31 139 TYR A C 1
ATOM 1099 O O . TYR A 1 139 ? -5.982 -5.210 -7.985 1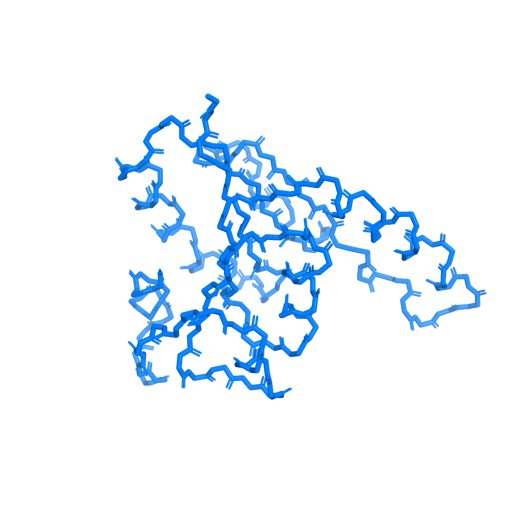.00 93.31 139 TYR A O 1
ATOM 1107 N N . LEU A 1 140 ? -6.522 -5.069 -10.145 1.00 93.25 140 LEU A N 1
ATOM 1108 C CA . LEU A 1 140 ? -7.972 -5.098 -9.915 1.00 93.25 140 LEU A CA 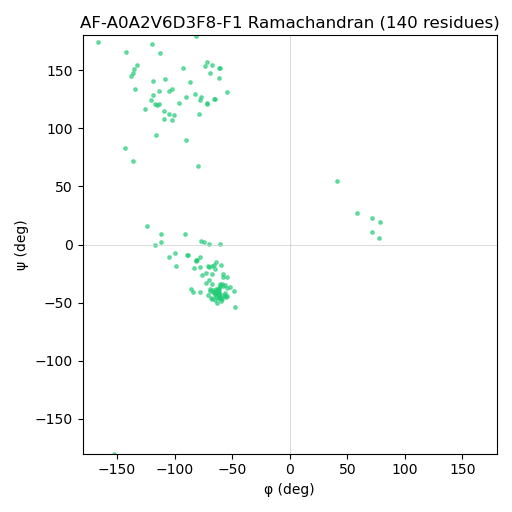1
ATOM 1109 C C . LEU A 1 140 ? -8.490 -6.427 -9.341 1.00 93.25 140 LEU A C 1
ATOM 1111 O O . LEU A 1 140 ? -9.604 -6.470 -8.826 1.00 93.25 140 LEU A O 1
ATOM 1115 N N . LYS A 1 141 ? -7.712 -7.512 -9.434 1.00 90.69 141 LYS A N 1
ATOM 1116 C CA . LYS A 1 141 ? -8.073 -8.817 -8.857 1.00 90.69 141 LYS A CA 1
ATOM 1117 C C . LYS A 1 141 ? -7.775 -8.936 -7.362 1.00 90.69 141 LYS A C 1
ATOM 1119 O O . LYS A 1 141 ? -8.219 -9.913 -6.758 1.00 90.69 141 LYS A O 1
ATOM 1124 N N . LEU A 1 142 ? -6.980 -8.020 -6.803 1.00 88.12 142 LEU A N 1
ATOM 1125 C CA . LEU A 1 142 ? -6.643 -7.987 -5.380 1.00 88.12 142 LEU A CA 1
ATOM 1126 C C . LEU A 1 142 ? -7.659 -7.146 -4.605 1.00 88.12 142 LEU A C 1
ATOM 1128 O O . LEU A 1 142 ? -8.140 -7.658 -3.571 1.00 88.12 142 LEU A O 1
#

pLDDT: mean 91.24, std 11.65, range [46.44, 98.69]

Secondary structure (DSSP, 8-state):
-PPEEEEE----HHHHHHHHHHHHHHHHH-TT-EEEEEE-TTTGGGGTT-TT-SEEEE--GGGTTSTTTHHHHHHHHHHHHHH--SEEEESS-SHHHHHHHHHTT-SEEEEETT--TTGGGG-SEEE---TTS-HHHHHHT-

Sequence (142 aa):
MPLKILIIKPSSLGDVVHTLPAVAAIRDAKPDSEITWVINPEWAPLLRGNRDIDHVHIFPRGEFSGFGAPGRLLPWMRETRRLQPDVALDFQGLFRSALIARISGAKKIFGMSDAREGSRLFYTEVAPVDRHEHAVDRYLKL

Mean predicted aligned error: 4.43 Å

Foldseek 3Di:
DAAEEEEEDADDLVLVVLLVVLLVVVCVVRVRHAYEYEYAPVNVVVCPPPPSHNYYLYDPPPQCPDPCNVVVVVVSLVVLCVSLGCEYEQLPLELVSLVSCVSNNHVAYEYEPPRDHCSCVSGPYYFYADPPDDSNVRSNSD

Radius of gyration: 14.41 Å; Cα contacts (8 Å, |Δi|>4): 268; chains: 1; bounding box: 43×32×34 Å